Protein AF-A0A838FPV7-F1 (afdb_monomer_lite)

pLDDT: mean 78.86, std 12.81, range [44.16, 94.75]

Radius of gyration: 14.41 Å; chains: 1; bounding box: 32×31×35 Å

Sequence (82 aa):
MDSQPTLFGSIPALAGDLFPEDDRYRLFARKVWPVLAGTRAALEKCYCSDNGRPGIEPVVLVGVLVLQFLERLPDRQALEMV

Secondary structure (DSSP, 8-state):
---PPPTTSS-HHHHHHHS-TT-HHHHIIIIIHHHHHHTHHHHHTTS-TTSSSPPPPHHHHHHHHHHHHHHT--HHHHHHT-

Structure (mmCIF, N/CA/C/O backbone):
data_AF-A0A838FPV7-F1
#
_entry.id   AF-A0A838FPV7-F1
#
loop_
_atom_site.group_PDB
_atom_site.id
_atom_site.type_symbol
_atom_site.label_atom_id
_atom_site.label_alt_id
_atom_site.label_comp_id
_atom_site.label_asym_id
_atom_site.label_entity_id
_atom_site.label_seq_id
_atom_site.pdbx_PDB_ins_code
_atom_site.Cartn_x
_atom_site.Cartn_y
_atom_site.Cartn_z
_atom_site.occupancy
_atom_site.B_iso_or_equiv
_atom_site.auth_seq_id
_atom_site.auth_comp_id
_atom_site.auth_asym_id
_atom_site.auth_atom_id
_atom_site.pdbx_PDB_model_num
ATOM 1 N N . MET A 1 1 ? 17.542 -9.337 -10.132 1.00 44.16 1 MET A N 1
ATOM 2 C CA . MET A 1 1 ? 16.652 -8.230 -9.736 1.00 44.16 1 MET A CA 1
ATOM 3 C C . MET A 1 1 ? 16.143 -8.603 -8.360 1.00 44.16 1 MET A C 1
ATOM 5 O O . MET A 1 1 ? 15.435 -9.597 -8.253 1.00 44.16 1 MET A O 1
ATOM 9 N N . ASP A 1 2 ? 16.652 -7.946 -7.321 1.00 45.06 2 ASP A N 1
ATOM 10 C CA . ASP A 1 2 ? 16.417 -8.350 -5.933 1.00 45.06 2 ASP A CA 1
ATOM 11 C C . ASP A 1 2 ? 14.918 -8.343 -5.624 1.00 45.06 2 ASP A C 1
ATOM 13 O O . ASP A 1 2 ? 14.219 -7.353 -5.853 1.00 45.06 2 ASP A O 1
ATOM 17 N N . SER A 1 3 ? 14.402 -9.484 -5.170 1.00 57.59 3 SER A N 1
ATOM 18 C CA . SER A 1 3 ? 12.992 -9.649 -4.841 1.00 57.59 3 SER A CA 1
ATOM 19 C C . SER A 1 3 ? 12.683 -8.840 -3.587 1.00 57.59 3 SER A C 1
ATOM 21 O O . SER A 1 3 ? 12.961 -9.286 -2.472 1.00 57.59 3 SER A O 1
ATOM 23 N N . GLN A 1 4 ? 12.133 -7.638 -3.764 1.00 61.91 4 GLN A N 1
ATOM 24 C CA . GLN A 1 4 ? 11.617 -6.861 -2.643 1.00 61.91 4 GLN A CA 1
ATOM 25 C C . GLN A 1 4 ? 10.539 -7.678 -1.912 1.00 61.91 4 GLN A C 1
ATOM 27 O O . GLN A 1 4 ? 9.734 -8.353 -2.567 1.00 61.91 4 GLN A O 1
ATOM 32 N N . PRO A 1 5 ? 10.523 -7.654 -0.569 1.00 62.12 5 PRO A N 1
ATOM 33 C CA . PRO A 1 5 ? 9.520 -8.369 0.202 1.00 62.12 5 PRO A CA 1
ATOM 34 C C . PRO A 1 5 ? 8.121 -7.867 -0.168 1.00 62.12 5 PRO A C 1
ATOM 36 O O . PRO A 1 5 ? 7.880 -6.668 -0.296 1.00 62.12 5 PRO A O 1
ATOM 39 N N . THR A 1 6 ? 7.185 -8.796 -0.348 1.00 65.06 6 THR A N 1
ATOM 40 C CA . THR A 1 6 ? 5.778 -8.459 -0.585 1.00 65.06 6 THR A CA 1
ATOM 41 C C . THR A 1 6 ? 5.180 -7.828 0.670 1.00 65.06 6 THR A C 1
ATOM 43 O O . THR A 1 6 ? 5.426 -8.339 1.765 1.00 65.06 6 THR A O 1
ATOM 46 N N . LEU A 1 7 ? 4.332 -6.804 0.513 1.00 64.81 7 LEU A N 1
ATOM 47 C CA . LEU A 1 7 ? 3.743 -6.025 1.615 1.00 64.81 7 LEU A CA 1
ATOM 48 C C . LEU A 1 7 ? 3.144 -6.880 2.751 1.00 64.81 7 LEU A C 1
ATOM 50 O O . LEU A 1 7 ? 3.256 -6.520 3.917 1.00 64.81 7 LEU A O 1
ATOM 54 N N . PHE A 1 8 ? 2.562 -8.040 2.426 1.00 66.62 8 PHE A N 1
ATOM 55 C CA . PHE A 1 8 ? 1.932 -8.951 3.392 1.00 66.62 8 PHE A CA 1
ATOM 56 C C . PHE A 1 8 ? 2.605 -10.328 3.493 1.00 66.62 8 PHE A C 1
ATOM 58 O O . PHE A 1 8 ? 1.981 -11.272 3.961 1.00 66.62 8 PHE A O 1
ATOM 65 N N . GLY A 1 9 ? 3.855 -10.484 3.049 1.00 63.75 9 GLY A N 1
ATOM 66 C CA . GLY A 1 9 ? 4.507 -11.804 2.983 1.00 63.75 9 GLY A CA 1
ATOM 67 C C . GLY A 1 9 ? 4.837 -12.416 4.348 1.00 63.75 9 GLY A C 1
ATOM 68 O O . GLY A 1 9 ? 4.755 -13.629 4.514 1.00 63.75 9 GLY A O 1
ATOM 69 N N . SER A 1 10 ? 5.163 -11.578 5.337 1.00 62.03 10 SER A N 1
ATOM 70 C CA . SER A 1 10 ? 5.706 -12.023 6.635 1.00 62.03 10 SER A CA 1
ATOM 71 C C . SER A 1 10 ? 4.774 -11.774 7.827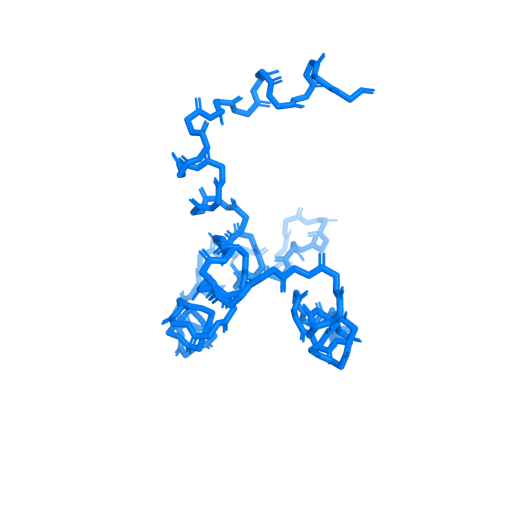 1.00 62.03 10 SER A C 1
ATOM 73 O O . SER A 1 10 ? 5.055 -12.210 8.937 1.00 62.03 10 SER A O 1
ATOM 75 N N . ILE A 1 11 ? 3.670 -11.058 7.611 1.00 60.94 11 ILE A N 1
ATOM 76 C CA . ILE A 1 11 ? 2.742 -10.579 8.647 1.00 60.94 11 ILE A CA 1
ATOM 77 C C . ILE A 1 11 ? 1.423 -11.385 8.799 1.00 60.94 11 ILE A C 1
ATOM 79 O O . ILE A 1 11 ? 0.750 -11.169 9.806 1.00 60.94 11 ILE A O 1
ATOM 83 N N . PRO A 1 12 ? 1.013 -12.355 7.942 1.00 63.31 12 PRO A N 1
ATOM 84 C CA . PRO A 1 12 ? -0.305 -12.988 8.089 1.00 63.31 12 PRO A CA 1
ATOM 85 C C . PRO A 1 12 ? -0.508 -13.699 9.430 1.00 63.31 12 PRO A C 1
ATOM 87 O O . PRO A 1 12 ? -1.594 -13.628 9.997 1.00 63.31 12 PRO A O 1
ATOM 90 N N . ALA A 1 13 ? 0.543 -14.348 9.944 1.00 63.25 13 ALA A N 1
ATOM 91 C CA . ALA A 1 13 ? 0.495 -15.066 11.216 1.00 63.25 13 ALA A CA 1
ATOM 92 C C . ALA A 1 13 ? 0.314 -14.124 12.418 1.00 63.25 13 ALA A C 1
ATOM 94 O O . ALA A 1 13 ? -0.368 -14.484 13.365 1.00 63.25 13 ALA A O 1
ATOM 95 N N . LEU A 1 14 ? 0.874 -12.910 12.357 1.00 64.06 14 LEU A N 1
ATOM 96 C CA . LEU A 1 14 ? 0.812 -11.930 13.446 1.00 64.06 14 LEU A CA 1
ATOM 97 C C . LEU A 1 14 ? -0.419 -11.013 13.333 1.00 64.06 14 LEU A C 1
ATOM 99 O O . LEU A 1 14 ? -0.948 -10.541 14.333 1.00 64.06 14 LEU A O 1
ATOM 103 N N . ALA A 1 15 ? -0.918 -10.783 12.115 1.00 64.06 15 ALA A N 1
ATOM 104 C CA . ALA A 1 15 ? -2.099 -9.956 11.865 1.00 64.06 15 ALA A CA 1
ATOM 105 C C . ALA A 1 15 ? -3.380 -10.527 12.492 1.00 64.06 15 ALA A C 1
ATOM 107 O O . ALA A 1 15 ? -4.307 -9.767 12.766 1.00 64.06 15 ALA A O 1
ATOM 108 N N . GLY A 1 16 ? -3.431 -11.849 12.701 1.00 66.06 16 GLY A N 1
ATOM 109 C CA . GLY A 1 16 ? -4.522 -12.529 13.398 1.00 66.06 16 GLY A CA 1
ATOM 110 C C . GLY A 1 16 ? -4.741 -12.013 14.816 1.00 66.06 16 GLY A C 1
ATOM 111 O O . GLY A 1 16 ? -5.888 -11.802 15.205 1.00 66.06 16 GLY A O 1
ATOM 112 N N . ASP A 1 17 ? -3.636 -11.755 15.514 1.00 72.38 17 ASP A N 1
ATOM 113 C CA . ASP A 1 17 ? -3.613 -11.360 16.922 1.00 72.38 17 ASP A CA 1
ATOM 114 C C . ASP A 1 17 ? -3.568 -9.835 17.104 1.00 72.38 17 ASP A C 1
ATOM 116 O O . ASP A 1 17 ? -3.992 -9.318 18.134 1.00 72.38 17 ASP A O 1
ATOM 120 N N . LEU A 1 18 ? -3.061 -9.102 16.106 1.00 72.75 18 LEU A N 1
ATOM 121 C CA . LEU A 1 18 ? -2.882 -7.647 16.178 1.00 72.75 18 LEU A CA 1
ATOM 122 C C . LEU A 1 18 ? -4.108 -6.839 15.737 1.00 72.75 18 LEU A C 1
ATOM 124 O O . LEU A 1 18 ? -4.263 -5.698 16.169 1.00 72.75 18 LEU A O 1
ATOM 128 N N . PHE A 1 19 ? -4.964 -7.395 14.875 1.00 77.88 19 PHE A N 1
ATOM 129 C CA . PHE A 1 19 ? -6.072 -6.655 14.268 1.00 77.88 19 PHE A CA 1
ATOM 130 C C . PHE A 1 19 ? -7.365 -7.487 14.233 1.00 77.88 19 PHE A C 1
ATOM 132 O O . PHE A 1 19 ? -7.309 -8.672 13.902 1.00 77.88 19 PHE A O 1
ATOM 139 N N . PRO A 1 20 ? -8.545 -6.902 14.505 1.00 82.81 20 PRO A N 1
ATOM 140 C CA . PRO A 1 20 ? -9.831 -7.599 14.386 1.00 82.81 20 PRO A CA 1
ATOM 141 C C . PRO A 1 20 ? -10.163 -7.961 12.925 1.00 82.81 20 PRO A C 1
ATOM 143 O O . PRO A 1 20 ? -9.589 -7.405 11.994 1.00 82.81 20 PRO A O 1
ATOM 146 N N . GLU A 1 21 ? -11.057 -8.927 12.681 1.00 84.06 21 GLU A N 1
ATOM 147 C CA . GLU A 1 21 ? -11.305 -9.464 11.323 1.00 84.06 21 GLU A CA 1
ATOM 148 C C . GLU A 1 21 ? -11.873 -8.455 10.308 1.00 84.06 21 GLU A C 1
ATOM 150 O O . GLU A 1 21 ? -11.735 -8.652 9.090 1.00 84.06 21 GLU A O 1
ATOM 155 N N . ASP A 1 22 ? -12.535 -7.417 10.809 1.00 86.00 22 ASP A N 1
ATOM 156 C CA . ASP A 1 22 ? -13.100 -6.290 10.071 1.00 86.00 22 ASP A CA 1
ATOM 157 C C . ASP A 1 22 ? -12.127 -5.107 9.948 1.00 86.00 22 ASP A C 1
ATOM 159 O O . ASP A 1 22 ? -12.456 -4.106 9.311 1.00 86.00 22 ASP A O 1
ATOM 163 N N . ASP A 1 23 ? -10.907 -5.240 10.479 1.00 87.88 23 ASP A N 1
ATOM 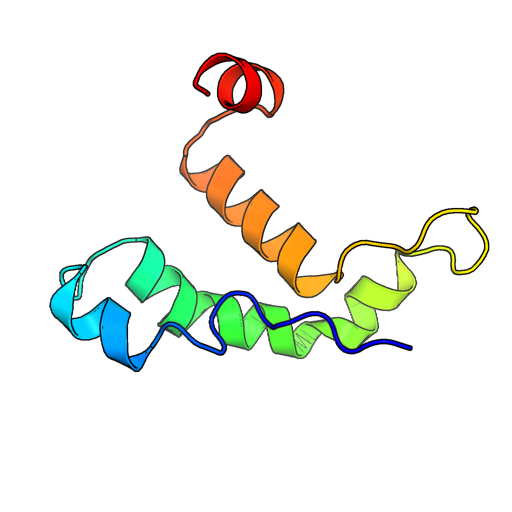164 C CA . ASP A 1 23 ? -9.852 -4.255 10.298 1.00 87.88 23 ASP A CA 1
ATOM 165 C C . ASP A 1 23 ? -9.573 -4.010 8.810 1.00 87.88 23 ASP A C 1
ATOM 167 O O . ASP A 1 23 ? -9.479 -4.927 7.980 1.00 87.88 23 ASP A O 1
ATOM 171 N N . ARG A 1 24 ? -9.403 -2.732 8.472 1.00 85.31 24 ARG A N 1
ATOM 172 C CA . ARG A 1 24 ? -9.206 -2.274 7.096 1.00 85.31 24 ARG A CA 1
ATOM 173 C C . ARG A 1 24 ? -7.972 -2.890 6.439 1.00 85.31 2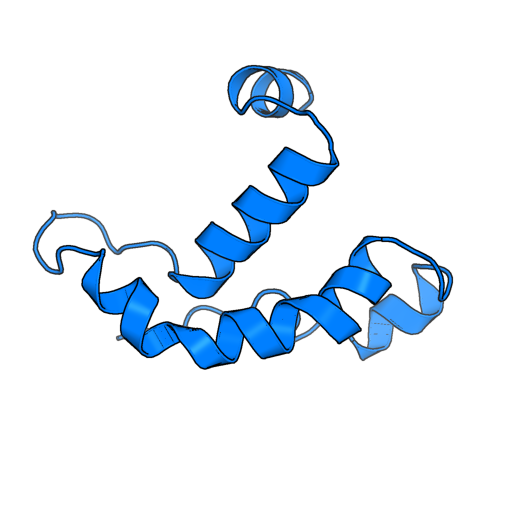4 ARG A C 1
ATOM 175 O O . ARG A 1 24 ? -8.041 -3.230 5.259 1.00 85.31 24 ARG A O 1
ATOM 182 N N . TYR A 1 25 ? -6.875 -3.087 7.171 1.00 84.19 25 TYR A N 1
ATOM 183 C CA . TYR A 1 25 ? -5.651 -3.675 6.633 1.00 84.19 25 TYR A CA 1
ATOM 184 C C . TYR A 1 25 ? -5.804 -5.185 6.437 1.00 84.19 25 TYR A C 1
ATOM 186 O O . TYR A 1 25 ? -5.348 -5.708 5.418 1.00 84.19 25 TYR A O 1
ATOM 194 N N . ARG A 1 26 ? -6.529 -5.889 7.322 1.00 85.69 26 ARG A N 1
ATOM 195 C CA . ARG A 1 26 ? -6.886 -7.308 7.096 1.00 85.69 26 ARG A CA 1
ATOM 196 C C . ARG A 1 26 ? -7.809 -7.477 5.894 1.00 85.69 26 ARG A C 1
ATOM 198 O O . ARG A 1 26 ? -7.606 -8.378 5.076 1.00 85.69 26 ARG A O 1
ATOM 205 N N . LEU A 1 27 ? -8.812 -6.614 5.750 1.00 88.31 27 LEU A N 1
ATOM 206 C CA . LEU A 1 27 ? -9.699 -6.616 4.587 1.00 88.31 27 LEU A CA 1
ATOM 207 C C . LEU A 1 27 ? -8.938 -6.310 3.296 1.00 88.31 27 LEU A C 1
ATOM 209 O O . LEU A 1 27 ? -9.144 -7.006 2.300 1.00 88.31 27 LEU A O 1
ATOM 213 N N . PHE A 1 28 ? -8.029 -5.337 3.325 1.00 89.56 28 PHE A N 1
ATOM 214 C CA . PHE A 1 28 ? -7.169 -4.996 2.198 1.00 89.56 28 PHE A CA 1
ATOM 215 C C . PHE A 1 28 ? -6.274 -6.173 1.790 1.00 89.56 28 PHE A C 1
ATOM 217 O O . PHE A 1 28 ? -6.297 -6.586 0.629 1.00 89.56 28 PHE A O 1
ATOM 224 N N . ALA A 1 29 ? -5.556 -6.778 2.741 1.00 87.25 29 ALA A N 1
ATOM 225 C CA . ALA A 1 29 ? -4.687 -7.927 2.491 1.00 87.25 29 ALA A CA 1
ATOM 226 C C . ALA A 1 29 ? -5.455 -9.133 1.920 1.00 87.25 29 ALA A C 1
ATOM 228 O O . ALA A 1 29 ? -4.963 -9.826 1.034 1.00 87.25 29 ALA A O 1
ATOM 229 N N . ARG A 1 30 ? -6.681 -9.375 2.399 1.00 88.19 30 ARG A N 1
ATOM 230 C CA . ARG A 1 30 ? -7.504 -10.521 1.983 1.00 88.19 30 ARG A CA 1
ATOM 231 C C . ARG A 1 30 ? -8.219 -10.309 0.648 1.00 88.19 30 ARG A C 1
ATOM 233 O O . ARG A 1 30 ? -8.358 -11.260 -0.113 1.00 88.19 30 ARG A O 1
ATOM 240 N N . LYS A 1 31 ? -8.730 -9.102 0.384 1.00 91.12 31 LYS A N 1
ATOM 241 C CA . LYS A 1 31 ? -9.630 -8.840 -0.756 1.00 91.12 31 LYS A CA 1
ATOM 242 C C . LYS A 1 31 ? -8.983 -8.047 -1.885 1.00 91.12 31 LYS A C 1
ATOM 244 O O . LYS A 1 31 ? -9.324 -8.270 -3.040 1.00 91.12 31 LYS A O 1
ATOM 249 N N . VAL A 1 32 ? -8.082 -7.121 -1.566 1.00 91.94 32 VAL A N 1
ATOM 250 C CA . VAL A 1 32 ? -7.523 -6.167 -2.537 1.00 91.94 32 VAL A CA 1
ATOM 251 C C . VAL A 1 32 ? -6.144 -6.614 -3.007 1.00 91.94 32 VAL A C 1
ATOM 253 O O . VAL A 1 32 ? -5.887 -6.654 -4.208 1.00 91.94 32 VAL A O 1
ATOM 256 N N . TRP A 1 33 ? -5.270 -7.018 -2.082 1.00 91.19 33 TRP A N 1
ATOM 257 C CA . TRP A 1 33 ? -3.893 -7.395 -2.405 1.00 91.19 33 TRP A CA 1
ATOM 258 C C . TRP A 1 33 ? -3.763 -8.500 -3.469 1.00 91.19 33 TRP A C 1
ATOM 260 O O . TRP A 1 33 ? -2.964 -8.313 -4.385 1.00 91.19 33 TRP A O 1
ATOM 270 N N . PRO A 1 34 ? -4.547 -9.602 -3.451 1.00 92.12 34 PRO A N 1
ATOM 271 C CA . PRO A 1 34 ? -4.443 -10.634 -4.487 1.00 92.12 34 PRO A CA 1
ATOM 272 C C . PRO A 1 34 ? -4.773 -10.105 -5.888 1.00 92.12 34 PRO A C 1
ATOM 274 O O . PRO A 1 34 ? -4.160 -10.521 -6.869 1.00 92.12 34 PRO A O 1
ATOM 277 N N . VAL A 1 35 ? -5.708 -9.152 -5.978 1.00 94.75 35 VAL A N 1
ATOM 278 C CA . VAL A 1 35 ? -6.087 -8.507 -7.241 1.00 94.75 35 VAL A CA 1
ATOM 279 C C . VAL A 1 35 ? -4.940 -7.640 -7.754 1.00 94.75 35 VAL A C 1
ATOM 281 O O . VAL A 1 35 ? -4.578 -7.748 -8.922 1.00 94.75 35 VAL A O 1
ATOM 284 N N . LEU A 1 36 ? -4.324 -6.832 -6.884 1.00 92.31 36 LEU A N 1
ATOM 285 C CA . LEU A 1 36 ? -3.174 -5.998 -7.251 1.00 92.31 36 LEU A CA 1
ATOM 286 C C . LEU A 1 36 ? -1.950 -6.841 -7.634 1.00 92.31 36 LEU A C 1
ATOM 288 O O . LEU A 1 36 ? -1.288 -6.562 -8.628 1.00 92.31 36 LEU A O 1
ATOM 292 N N . ALA A 1 37 ? -1.664 -7.911 -6.891 1.00 91.50 37 ALA A N 1
ATOM 293 C CA . ALA A 1 37 ? -0.568 -8.821 -7.213 1.00 91.50 37 ALA A CA 1
ATOM 294 C C . ALA A 1 37 ? -0.748 -9.465 -8.599 1.00 91.50 37 ALA A C 1
ATOM 296 O O . ALA A 1 37 ? 0.223 -9.609 -9.344 1.00 91.50 37 ALA A O 1
ATOM 297 N N . GLY A 1 38 ? -1.992 -9.776 -8.982 1.00 93.38 38 GLY A N 1
ATOM 298 C CA . GLY A 1 38 ? -2.334 -10.290 -10.309 1.00 93.38 38 GLY A CA 1
ATOM 299 C C . GLY A 1 38 ? -2.077 -9.310 -11.461 1.00 93.38 38 GLY A C 1
ATOM 300 O O . GLY A 1 38 ? -1.956 -9.744 -12.605 1.00 93.38 38 GLY A O 1
ATOM 301 N N . THR A 1 39 ? -1.946 -8.006 -11.194 1.00 94.44 39 THR A N 1
ATOM 302 C CA . THR A 1 39 ? -1.690 -6.983 -12.224 1.00 94.44 39 THR A CA 1
ATOM 303 C C . THR A 1 39 ? -0.225 -6.562 -12.323 1.00 94.44 39 THR A C 1
ATOM 305 O O . THR A 1 39 ? 0.096 -5.681 -13.124 1.00 94.44 39 THR A O 1
ATOM 308 N N . ARG A 1 40 ? 0.689 -7.216 -11.590 1.00 92.38 40 ARG A N 1
ATOM 309 C CA . ARG A 1 40 ? 2.119 -6.860 -11.539 1.00 92.38 40 ARG A CA 1
ATOM 310 C C . ARG A 1 40 ? 2.736 -6.597 -12.914 1.00 92.38 40 ARG A C 1
ATOM 312 O O . ARG A 1 40 ? 3.344 -5.553 -13.112 1.00 92.38 40 ARG A O 1
ATOM 319 N N . ALA A 1 41 ? 2.550 -7.511 -13.867 1.00 92.12 41 ALA A N 1
ATOM 320 C CA . ALA A 1 41 ? 3.146 -7.399 -15.202 1.00 92.12 41 ALA A CA 1
ATOM 321 C C . ALA A 1 41 ? 2.625 -6.191 -16.005 1.00 92.12 41 ALA A C 1
ATOM 323 O O . ALA A 1 41 ? 3.299 -5.710 -16.913 1.00 92.12 41 ALA A O 1
ATOM 324 N N . ALA A 1 42 ? 1.417 -5.705 -15.708 1.00 93.81 42 ALA A N 1
ATOM 325 C CA . ALA A 1 42 ? 0.901 -4.475 -16.298 1.00 93.81 42 ALA A CA 1
ATOM 326 C C . ALA A 1 42 ? 1.517 -3.244 -15.622 1.00 93.81 42 ALA A C 1
ATOM 328 O O . ALA A 1 42 ? 1.935 -2.323 -16.316 1.00 93.81 42 ALA A O 1
ATOM 329 N N . LEU A 1 43 ? 1.621 -3.255 -14.291 1.00 91.19 43 LEU A N 1
ATOM 330 C CA . LEU A 1 43 ? 2.198 -2.154 -13.517 1.00 91.19 43 LEU A CA 1
ATOM 331 C C . LEU A 1 43 ? 3.700 -1.971 -13.774 1.00 91.19 43 LEU A C 1
ATOM 333 O O . LEU A 1 43 ? 4.185 -0.846 -13.823 1.00 91.19 43 LEU A O 1
ATOM 337 N N . GLU A 1 44 ? 4.431 -3.063 -13.996 1.00 89.75 44 GLU A N 1
ATOM 338 C CA . GLU A 1 44 ? 5.857 -3.037 -14.334 1.00 89.75 44 GLU A CA 1
ATOM 339 C C . GLU A 1 44 ? 6.137 -2.256 -15.629 1.00 89.75 4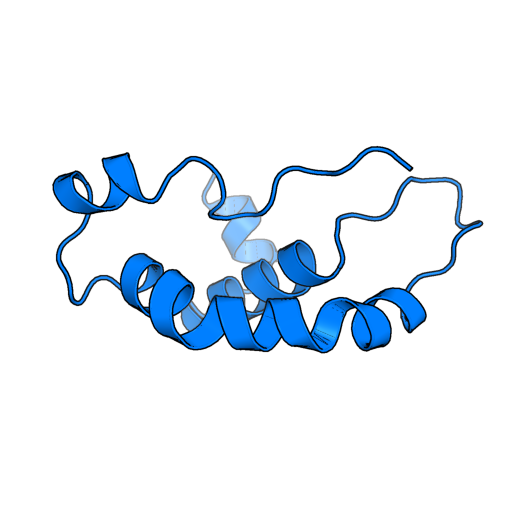4 GLU A C 1
ATOM 341 O O . GLU A 1 44 ? 7.150 -1.572 -15.728 1.00 89.75 44 GLU A O 1
ATOM 346 N N . LYS A 1 45 ? 5.205 -2.254 -16.592 1.00 90.88 45 LYS A N 1
ATOM 347 C CA . LYS A 1 45 ? 5.335 -1.483 -17.844 1.00 90.88 45 LYS A CA 1
ATOM 348 C C . LYS A 1 45 ? 5.253 0.030 -17.640 1.00 90.88 45 LYS A C 1
ATOM 350 O O . LYS A 1 45 ? 5.621 0.776 -18.542 1.00 90.88 45 LYS A O 1
ATOM 355 N N . CYS A 1 46 ? 4.759 0.487 -16.490 1.00 88.62 46 CYS A N 1
ATOM 356 C CA . CYS A 1 46 ? 4.718 1.906 -16.142 1.00 88.62 46 CYS A CA 1
ATOM 357 C C . CYS A 1 46 ? 6.078 2.425 -15.645 1.00 88.62 46 CYS A C 1
ATOM 359 O O . CYS A 1 46 ? 6.224 3.624 -15.415 1.00 88.62 46 CYS A O 1
ATOM 361 N N . TYR A 1 47 ? 7.052 1.536 -15.436 1.00 87.56 47 TYR A N 1
ATOM 362 C CA . TYR A 1 47 ? 8.372 1.872 -14.921 1.00 87.56 47 TYR A CA 1
ATOM 363 C C . TYR A 1 47 ? 9.387 1.968 -16.060 1.00 87.56 47 TYR A C 1
ATOM 365 O O . TYR A 1 47 ? 9.366 1.186 -17.007 1.00 87.56 47 TYR A O 1
ATOM 373 N N . CYS A 1 48 ? 10.331 2.897 -15.921 1.00 85.25 48 CYS A N 1
ATOM 374 C CA . CYS A 1 48 ? 11.530 2.943 -16.751 1.00 85.25 48 CYS A CA 1
ATOM 375 C C . CYS A 1 48 ? 12.668 2.233 -16.012 1.00 85.25 48 CYS A C 1
ATOM 377 O O . CYS A 1 48 ? 13.032 2.650 -14.910 1.00 85.25 48 CYS A O 1
ATOM 379 N N . SER A 1 49 ? 13.256 1.201 -16.618 1.00 75.56 49 SER A N 1
ATOM 380 C CA . SER A 1 49 ? 14.389 0.458 -16.041 1.00 75.56 49 SER A CA 1
ATOM 381 C C . SER A 1 49 ? 15.638 1.321 -15.837 1.00 75.56 49 SER A C 1
ATOM 383 O O . SER A 1 49 ? 16.442 1.039 -14.951 1.00 75.56 49 SER A O 1
ATOM 385 N N . ASP A 1 50 ? 15.771 2.399 -16.613 1.00 78.38 50 ASP A N 1
ATOM 386 C CA . ASP A 1 50 ? 17.035 3.124 -16.774 1.00 78.38 50 ASP A CA 1
ATOM 387 C C . ASP A 1 50 ? 17.052 4.473 -16.034 1.00 78.38 50 ASP A C 1
ATOM 389 O O . ASP A 1 50 ? 17.922 5.311 -16.261 1.00 78.38 50 ASP A O 1
ATOM 393 N N . ASN A 1 51 ? 16.106 4.710 -15.118 1.00 78.69 51 ASN A N 1
ATOM 394 C CA . ASN A 1 51 ? 15.940 6.008 -14.449 1.00 78.69 51 ASN A CA 1
ATOM 395 C C . ASN A 1 51 ? 16.922 6.252 -13.275 1.00 78.69 51 ASN A C 1
ATOM 397 O O . ASN A 1 51 ? 16.632 7.011 -12.352 1.00 78.69 51 ASN A O 1
ATOM 401 N N . GLY A 1 52 ? 18.075 5.573 -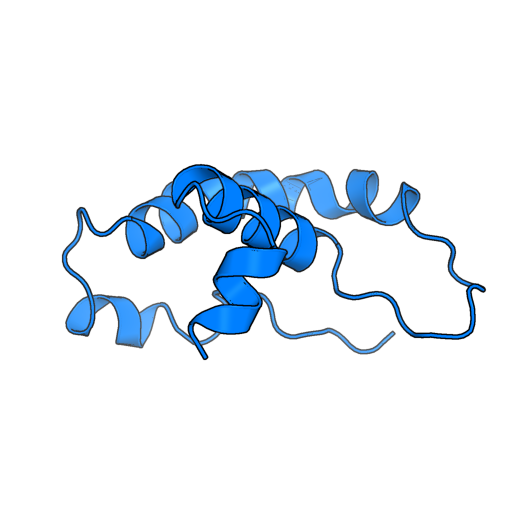13.264 1.00 71.69 52 GLY A N 1
ATOM 402 C CA . GLY A 1 52 ? 19.184 5.779 -12.317 1.00 71.69 52 GLY A CA 1
ATOM 403 C C . GLY A 1 52 ? 18.940 5.364 -10.856 1.00 71.69 52 GLY A C 1
ATOM 404 O O . GLY A 1 52 ? 19.904 5.181 -10.113 1.00 71.69 52 GLY A O 1
ATOM 405 N N . ARG A 1 53 ? 17.687 5.175 -10.426 1.00 74.75 53 ARG A N 1
ATOM 406 C CA . ARG A 1 53 ? 17.322 4.607 -9.118 1.00 74.75 53 ARG A CA 1
ATOM 407 C C . ARG A 1 53 ? 16.491 3.334 -9.292 1.00 74.75 53 ARG A C 1
ATOM 409 O O . ARG A 1 53 ? 15.607 3.323 -10.149 1.00 74.75 53 ARG A O 1
ATOM 416 N N . PRO A 1 54 ? 16.709 2.294 -8.465 1.00 74.19 54 PRO A N 1
ATOM 417 C CA . PRO A 1 54 ? 15.822 1.140 -8.429 1.00 74.19 54 PRO A CA 1
ATOM 418 C C . PRO A 1 54 ? 14.392 1.587 -8.119 1.00 74.19 54 PRO A C 1
ATOM 420 O O . PRO A 1 54 ? 14.155 2.287 -7.132 1.00 74.19 54 PRO A O 1
ATOM 423 N N . GLY A 1 55 ? 13.443 1.192 -8.965 1.00 80.06 55 GLY A N 1
ATOM 424 C CA . GLY A 1 55 ? 12.028 1.418 -8.696 1.00 80.06 55 GLY A CA 1
ATOM 425 C C . GLY A 1 55 ? 11.571 0.675 -7.436 1.00 80.06 55 GLY A C 1
ATOM 426 O O . GLY A 1 55 ? 12.057 -0.417 -7.133 1.00 80.06 55 GLY A O 1
ATOM 427 N N . ILE A 1 56 ? 10.616 1.257 -6.707 1.00 87.25 56 ILE A N 1
ATOM 428 C CA . ILE A 1 56 ? 9.843 0.527 -5.690 1.00 87.25 56 ILE A CA 1
ATOM 429 C C . ILE A 1 56 ? 9.037 -0.561 -6.399 1.00 87.25 56 ILE A C 1
ATOM 431 O O . ILE A 1 56 ? 8.568 -0.336 -7.513 1.00 87.25 56 ILE A O 1
ATOM 435 N N . GLU A 1 57 ? 8.846 -1.718 -5.770 1.00 88.50 57 GLU A N 1
ATOM 436 C CA . GLU A 1 57 ? 8.020 -2.781 -6.326 1.00 88.50 57 GLU A CA 1
ATOM 437 C C . GLU A 1 57 ? 6.628 -2.230 -6.716 1.00 88.50 57 GLU A C 1
ATOM 439 O O . GLU A 1 57 ? 5.956 -1.599 -5.893 1.00 88.50 57 GLU A O 1
ATOM 444 N N . PRO A 1 58 ? 6.204 -2.410 -7.979 1.00 89.62 58 PRO A N 1
ATOM 445 C CA . PRO A 1 58 ? 5.037 -1.722 -8.525 1.00 89.62 58 PRO A CA 1
ATOM 446 C C . PRO A 1 58 ? 3.719 -2.047 -7.813 1.00 89.62 58 PRO A C 1
ATOM 448 O O . PRO A 1 58 ? 2.877 -1.163 -7.651 1.00 89.62 58 PRO A O 1
ATOM 451 N N . VAL A 1 59 ? 3.526 -3.289 -7.364 1.00 91.75 59 VAL A N 1
ATOM 452 C CA . VAL A 1 59 ? 2.316 -3.701 -6.638 1.00 91.75 59 VAL A CA 1
ATOM 453 C C . VAL A 1 59 ? 2.271 -3.063 -5.246 1.00 91.75 59 VAL A C 1
ATOM 455 O O . VAL A 1 59 ? 1.216 -2.583 -4.835 1.00 91.75 59 VAL A O 1
ATOM 458 N N . VAL A 1 60 ? 3.401 -2.998 -4.537 1.00 90.31 60 VAL A N 1
ATOM 459 C CA . VAL A 1 60 ? 3.555 -2.310 -3.249 1.00 90.31 60 VAL A CA 1
ATOM 460 C C . VAL A 1 60 ? 3.210 -0.834 -3.405 1.00 90.31 60 VAL A C 1
ATOM 462 O O . VAL A 1 60 ? 2.401 -0.334 -2.626 1.00 90.31 60 VAL A O 1
ATOM 465 N N . LEU A 1 61 ? 3.758 -0.153 -4.419 1.00 90.25 61 LEU A N 1
ATOM 466 C CA . LEU A 1 61 ? 3.485 1.269 -4.646 1.00 90.25 61 LEU A CA 1
ATOM 467 C C . LEU A 1 61 ? 1.985 1.530 -4.834 1.00 90.25 61 LEU A C 1
ATOM 469 O O . LEU A 1 61 ? 1.414 2.377 -4.151 1.00 90.25 61 LEU A O 1
ATOM 473 N N . VAL A 1 62 ? 1.325 0.768 -5.711 1.00 92.25 62 VAL A N 1
ATOM 474 C CA . VAL A 1 62 ? -0.127 0.896 -5.917 1.00 92.25 62 VAL A CA 1
ATOM 475 C C . VAL A 1 62 ? -0.903 0.538 -4.652 1.00 92.25 62 VAL A C 1
ATOM 477 O O . VAL A 1 62 ? -1.887 1.200 -4.328 1.00 92.25 62 VAL A O 1
ATOM 480 N N . GLY A 1 63 ? -0.463 -0.478 -3.910 1.00 91.69 63 GLY A N 1
ATOM 481 C CA . GLY A 1 63 ? -1.106 -0.873 -2.665 1.00 91.69 63 GLY A CA 1
ATOM 482 C C . GLY A 1 63 ? -1.107 0.246 -1.622 1.00 91.69 63 GLY A C 1
ATOM 483 O O . GLY A 1 63 ? -2.146 0.524 -1.024 1.00 91.69 63 GLY A O 1
ATOM 484 N N . VAL A 1 64 ? 0.026 0.933 -1.463 1.00 88.88 64 VAL A N 1
ATOM 485 C CA . VAL A 1 64 ? 0.150 2.105 -0.587 1.00 88.88 64 VAL A CA 1
ATOM 486 C C . VAL A 1 64 ? -0.737 3.252 -1.074 1.00 88.88 64 VAL A C 1
ATOM 488 O O . VAL A 1 64 ? -1.483 3.801 -0.268 1.00 88.88 64 VAL A O 1
ATOM 491 N N . LEU A 1 65 ? -0.750 3.554 -2.377 1.00 90.06 65 LEU A N 1
ATOM 492 C CA . LEU A 1 65 ? -1.594 4.618 -2.942 1.00 90.06 65 LEU A CA 1
ATOM 493 C C . LEU A 1 65 ? -3.089 4.397 -2.670 1.00 90.06 65 LEU A C 1
ATOM 495 O O . LEU A 1 65 ? -3.811 5.339 -2.344 1.00 90.06 65 LEU A O 1
ATOM 499 N N . VAL A 1 66 ? -3.572 3.154 -2.764 1.00 90.94 66 VAL A N 1
ATOM 500 C CA . VAL A 1 66 ? -4.968 2.832 -2.424 1.00 90.94 66 VAL A CA 1
ATOM 501 C C . VAL A 1 66 ? -5.236 3.059 -0.935 1.00 90.94 66 VAL A C 1
ATOM 503 O O . VAL A 1 66 ? -6.280 3.606 -0.587 1.00 90.94 66 VAL A O 1
ATOM 506 N N . LEU A 1 67 ? -4.313 2.668 -0.053 1.00 87.88 67 LEU A N 1
ATOM 507 C CA . LEU A 1 67 ? -4.455 2.899 1.388 1.00 87.88 67 LEU A CA 1
ATOM 508 C C . LEU A 1 67 ? -4.467 4.397 1.719 1.00 87.88 67 LEU A C 1
ATOM 510 O O . LEU A 1 67 ? -5.368 4.846 2.423 1.00 87.88 67 LEU A O 1
ATOM 514 N N . GLN A 1 68 ? -3.550 5.179 1.146 1.00 85.19 68 GLN A N 1
ATOM 515 C CA . GLN A 1 68 ? -3.517 6.638 1.298 1.00 85.19 68 GLN A CA 1
ATOM 516 C C . GLN A 1 68 ? -4.824 7.283 0.816 1.00 85.19 68 GLN A C 1
ATOM 518 O O . GLN A 1 68 ? -5.397 8.134 1.501 1.00 85.19 68 GLN A O 1
ATOM 523 N N . PHE A 1 69 ? -5.350 6.826 -0.327 1.00 85.88 69 PHE A N 1
ATOM 524 C CA . PHE A 1 69 ? -6.643 7.273 -0.843 1.00 85.88 69 PHE A CA 1
ATOM 525 C C . PHE A 1 69 ? -7.795 6.959 0.125 1.00 85.88 69 PHE A C 1
ATOM 527 O O . PHE A 1 69 ? -8.616 7.835 0.405 1.00 85.88 69 PHE A O 1
ATOM 534 N N . LEU A 1 70 ? -7.851 5.737 0.667 1.00 84.44 70 LEU A N 1
ATOM 535 C CA . LEU A 1 70 ? -8.865 5.334 1.651 1.00 84.44 70 LEU A CA 1
ATOM 536 C C . LEU A 1 70 ? -8.784 6.162 2.939 1.00 84.44 70 LEU A C 1
ATOM 538 O O . LEU A 1 70 ? -9.813 6.464 3.543 1.00 84.44 70 LEU A O 1
ATOM 542 N N . GLU A 1 71 ? -7.579 6.552 3.341 1.00 81.56 71 GLU A N 1
ATOM 543 C CA . GLU A 1 71 ? -7.332 7.377 4.524 1.00 81.56 71 GLU A CA 1
ATOM 544 C C 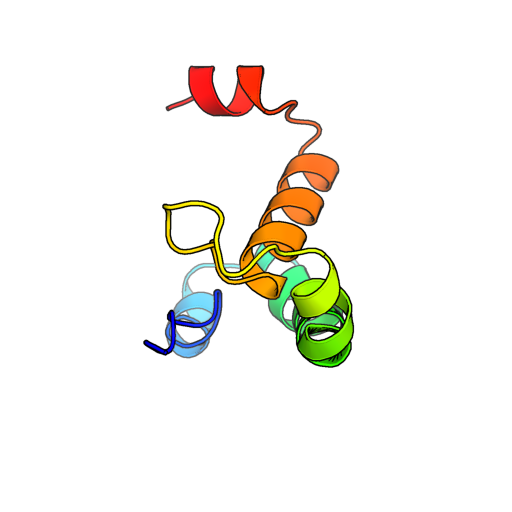. GLU A 1 71 ? -7.614 8.864 4.298 1.00 81.56 71 GLU A C 1
ATOM 546 O O . GLU A 1 71 ? -7.621 9.633 5.258 1.00 81.56 71 GLU A O 1
ATOM 551 N N . ARG A 1 72 ? -7.899 9.275 3.053 1.00 78.06 72 ARG A N 1
ATOM 552 C CA . ARG A 1 72 ? -8.042 10.684 2.652 1.00 78.06 72 ARG A CA 1
ATOM 553 C C . ARG A 1 72 ? -6.838 11.537 3.058 1.00 78.06 72 ARG A C 1
ATOM 555 O O . ARG A 1 72 ? -6.985 12.743 3.247 1.00 78.06 72 ARG A O 1
ATOM 562 N N . LEU A 1 73 ? -5.664 10.922 3.181 1.00 63.94 73 LEU A N 1
ATOM 563 C CA . LEU A 1 73 ? -4.425 11.612 3.499 1.00 63.94 73 LEU A CA 1
ATOM 564 C C . LEU A 1 73 ? -3.727 11.972 2.183 1.00 63.94 73 LEU A C 1
ATOM 566 O O . LEU A 1 73 ? -3.153 11.089 1.546 1.00 63.94 73 LEU A O 1
ATOM 570 N N . PRO A 1 74 ? -3.767 13.238 1.726 1.00 66.75 74 PRO A N 1
ATOM 571 C CA . PRO A 1 74 ? -2.861 13.680 0.675 1.00 66.75 74 PRO A CA 1
ATOM 572 C C . PRO A 1 74 ? -1.412 13.510 1.153 1.00 66.75 74 PRO A C 1
ATOM 574 O O . PRO A 1 74 ? -1.115 13.770 2.320 1.00 66.75 74 PRO A O 1
ATOM 577 N N . ASP A 1 75 ? -0.506 13.124 0.248 1.00 68.56 75 ASP A N 1
ATOM 578 C CA . ASP A 1 75 ? 0.888 12.751 0.563 1.00 68.56 75 ASP A CA 1
ATOM 579 C C . ASP A 1 75 ? 1.607 13.737 1.498 1.00 68.56 75 ASP A C 1
ATOM 581 O O . ASP A 1 75 ? 2.378 13.343 2.371 1.00 68.56 75 ASP A O 1
ATOM 585 N N . ARG A 1 76 ? 1.312 15.035 1.352 1.00 64.19 76 ARG A N 1
ATOM 586 C CA . ARG A 1 76 ? 1.873 16.100 2.189 1.00 64.19 76 ARG A CA 1
ATOM 587 C C . ARG A 1 76 ? 1.437 16.014 3.653 1.00 64.19 76 ARG A C 1
ATOM 589 O O . ARG A 1 76 ? 2.270 16.197 4.527 1.00 64.19 76 ARG A O 1
ATOM 596 N N . GLN A 1 77 ? 0.168 15.716 3.922 1.00 66.00 77 GLN A N 1
ATOM 597 C CA . GLN A 1 77 ? -0.322 15.564 5.295 1.00 66.00 77 GLN A CA 1
ATOM 598 C C . GLN A 1 77 ? 0.188 14.273 5.935 1.00 66.00 77 GLN A C 1
ATOM 600 O O . GLN A 1 77 ? 0.502 14.278 7.117 1.00 66.00 77 GLN A O 1
ATOM 605 N N . ALA A 1 78 ? 0.333 13.189 5.165 1.00 64.44 78 ALA A N 1
ATOM 606 C CA . ALA A 1 78 ? 0.903 11.943 5.680 1.00 64.44 78 ALA A CA 1
ATOM 607 C C . ALA A 1 78 ? 2.355 12.126 6.165 1.00 64.44 78 ALA A C 1
ATOM 609 O O . ALA A 1 78 ? 2.726 11.600 7.210 1.00 64.44 78 ALA A O 1
ATOM 610 N N . LEU A 1 79 ? 3.155 12.913 5.434 1.00 66.44 79 LEU A N 1
ATOM 611 C CA . LEU A 1 79 ? 4.523 13.281 5.820 1.00 66.44 79 LEU A CA 1
ATOM 612 C C . LEU A 1 79 ? 4.595 14.153 7.083 1.00 66.44 79 LEU A C 1
ATOM 614 O O . LEU A 1 79 ? 5.584 14.082 7.800 1.00 66.44 79 LEU A O 1
ATOM 618 N N . GLU A 1 80 ? 3.582 14.978 7.348 1.00 72.19 80 GLU A N 1
ATOM 619 C CA . GLU A 1 80 ? 3.539 15.892 8.502 1.00 72.19 80 GLU A CA 1
ATOM 620 C C . GLU A 1 80 ? 3.084 15.204 9.809 1.00 72.19 80 GLU A C 1
ATOM 622 O O . GLU A 1 80 ? 3.189 15.800 10.879 1.00 72.19 80 GLU A O 1
ATOM 627 N N . MET A 1 81 ? 2.574 13.967 9.743 1.00 63.03 81 MET A N 1
ATOM 628 C CA . MET A 1 81 ? 2.058 13.204 10.896 1.00 63.03 81 MET A CA 1
ATOM 629 C C . MET A 1 81 ? 3.056 12.183 11.481 1.00 63.03 81 MET A C 1
ATOM 631 O O . MET A 1 81 ? 2.691 11.448 12.402 1.00 63.03 81 MET A O 1
ATOM 635 N N . VAL A 1 82 ? 4.285 12.129 10.956 1.00 51.44 82 VAL A N 1
ATOM 636 C CA . VAL A 1 82 ? 5.403 11.270 11.404 1.00 51.44 82 VAL A CA 1
ATOM 637 C C . VAL A 1 82 ? 6.478 12.127 12.058 1.00 51.44 82 VAL A C 1
ATOM 639 O O . VAL A 1 82 ? 6.990 11.702 13.117 1.00 51.44 82 VAL A O 1
#

Foldseek 3Di:
DDDDDDPCNPCPVVCPVVDDCPDPVNCCVVPPLVVLVVCQVVQCVVDDPPPPDDDDRRSVVVSVVVVCVVVVPDPVNVVVVD